Protein AF-A0A821MYW6-F1 (afdb_monomer)

Foldseek 3Di:
DVVVVVVVVVVVVVVVVVVVVVVLVVVLVVLVVVLCVLVPDDDPVDPNDDPVSVVSNVVSVVVNVVSVVVVVVVVVVVVD

pLDDT: mean 78.7, std 11.77, range [48.5, 94.12]

Radius of gyration: 19.5 Å; Cα contacts (8 Å, |Δi|>4): 14; chains: 1; bounding box: 41×22×61 Å

Mean predicted aligned error: 10.77 Å

Solvent-accessible surface area (backbone atoms only — not comparable to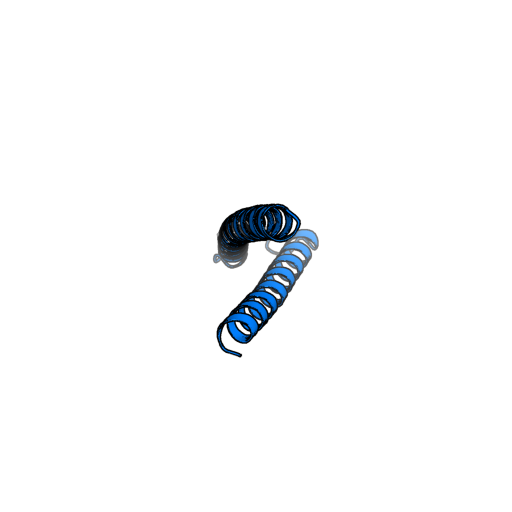 full-atom values): 4664 Å² total; per-residue (Å²): 115,68,64,63,54,53,50,53,52,48,54,52,50,52,52,51,50,52,52,52,51,51,51,50,53,52,54,51,53,52,47,49,51,54,47,51,65,64,72,46,84,75,63,97,86,60,82,93,73,50,69,64,58,57,51,48,50,55,50,46,54,50,53,52,50,53,46,54,51,51,54,50,51,57,50,48,70,75,74,110

Structure (mmCIF, N/CA/C/O backbone):
data_AF-A0A821MYW6-F1
#
_entry.id   AF-A0A821MYW6-F1
#
loop_
_atom_site.group_PDB
_atom_site.id
_atom_site.type_symbol
_atom_site.label_atom_id
_atom_site.label_alt_id
_atom_site.label_comp_id
_atom_site.label_asym_id
_atom_site.label_entity_id
_atom_site.label_seq_id
_atom_site.pdbx_PDB_ins_code
_atom_site.Cartn_x
_atom_site.Cartn_y
_atom_site.Cartn_z
_atom_site.occupancy
_atom_site.B_iso_or_equiv
_atom_site.auth_seq_id
_atom_site.auth_comp_id
_atom_site.auth_asym_id
_atom_site.auth_atom_id
_atom_site.pdbx_PDB_m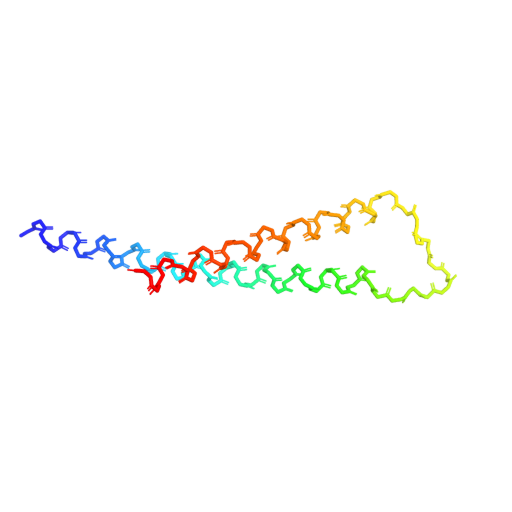odel_num
ATOM 1 N N . LYS A 1 1 ? -18.278 5.138 30.541 1.00 66.38 1 LYS A N 1
ATOM 2 C CA . LYS A 1 1 ? -17.540 6.308 29.992 1.00 66.38 1 LYS A CA 1
ATOM 3 C C . LYS A 1 1 ? -16.194 5.926 29.361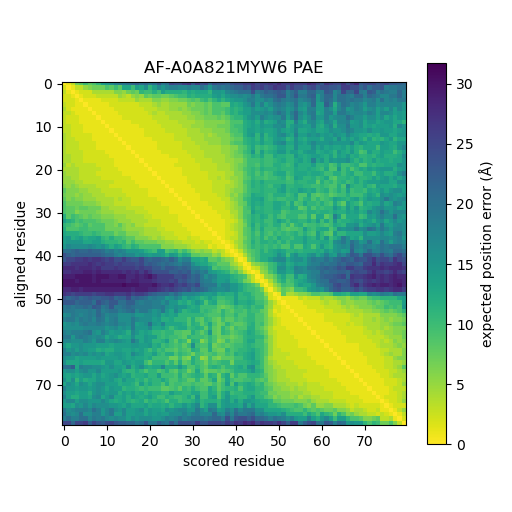 1.00 66.38 1 LYS A C 1
ATOM 5 O O . LYS A 1 1 ? -15.918 6.400 28.276 1.00 66.38 1 LYS A O 1
ATOM 10 N N . GLN A 1 2 ? -15.372 5.058 29.966 1.00 83.06 2 GLN A N 1
ATOM 11 C CA . GLN A 1 2 ? -14.112 4.618 29.332 1.00 83.06 2 GLN A CA 1
ATOM 12 C C . GLN A 1 2 ? -14.335 3.754 28.076 1.00 83.06 2 GLN A C 1
ATOM 14 O O . GLN A 1 2 ? -13.679 3.976 27.067 1.00 83.06 2 GLN A O 1
ATOM 19 N N . TYR A 1 3 ? -15.326 2.854 28.101 1.00 87.00 3 TYR A N 1
ATOM 20 C CA . TYR A 1 3 ? -15.688 2.012 26.952 1.00 87.00 3 TYR A CA 1
ATOM 21 C C . TYR A 1 3 ? -16.049 2.814 25.692 1.00 87.00 3 TYR A C 1
ATOM 23 O O . TYR A 1 3 ? -15.553 2.527 24.613 1.00 87.00 3 TYR A O 1
ATOM 31 N N . THR A 1 4 ? -16.853 3.871 25.827 1.00 88.62 4 THR A N 1
ATOM 32 C CA . THR A 1 4 ? -17.238 4.740 24.701 1.00 88.62 4 THR A CA 1
ATOM 33 C C . THR A 1 4 ? -16.043 5.492 24.117 1.00 88.62 4 THR A C 1
ATOM 35 O O . THR A 1 4 ? -15.960 5.671 22.907 1.00 88.62 4 THR A O 1
ATOM 38 N N . THR A 1 5 ? -15.087 5.893 24.960 1.00 91.31 5 THR A N 1
ATOM 39 C CA . THR A 1 5 ? -13.844 6.531 24.508 1.00 91.31 5 THR A CA 1
ATOM 40 C C . THR A 1 5 ? -12.930 5.544 23.787 1.00 91.31 5 THR A C 1
ATOM 42 O O . THR A 1 5 ? -12.341 5.905 22.773 1.00 91.31 5 THR A O 1
ATOM 45 N N . LEU A 1 6 ? -12.813 4.312 24.293 1.00 92.88 6 LEU A N 1
ATOM 46 C CA . LEU A 1 6 ? -12.029 3.254 23.654 1.00 92.88 6 LEU A CA 1
ATOM 47 C C . LEU A 1 6 ? -12.634 2.839 22.315 1.00 92.88 6 LEU A C 1
ATOM 49 O O . LEU A 1 6 ? -11.902 2.740 21.341 1.00 92.88 6 LEU A O 1
ATOM 53 N N . LYS A 1 7 ? -13.960 2.689 22.251 1.00 93.06 7 LYS A N 1
ATOM 54 C CA . LYS A 1 7 ? -14.673 2.372 21.013 1.00 93.06 7 LYS A CA 1
ATOM 55 C C . LYS A 1 7 ? -14.446 3.439 19.942 1.00 93.06 7 LYS A C 1
ATOM 57 O O . LYS A 1 7 ? -14.005 3.109 18.857 1.00 93.06 7 LYS A O 1
ATOM 62 N N . ARG A 1 8 ? -14.605 4.722 20.285 1.00 94.06 8 ARG A N 1
ATOM 63 C CA . ARG A 1 8 ? -14.319 5.821 19.348 1.00 94.06 8 ARG A CA 1
ATOM 64 C C . ARG A 1 8 ? -12.877 5.789 18.826 1.00 94.06 8 ARG A C 1
ATOM 66 O O . ARG A 1 8 ? -12.654 6.010 17.647 1.00 94.06 8 ARG A O 1
ATOM 73 N N . ARG A 1 9 ? -11.899 5.520 19.698 1.00 93.50 9 ARG A N 1
ATOM 74 C CA . ARG A 1 9 ? -10.486 5.421 19.292 1.00 93.50 9 ARG A CA 1
ATOM 75 C C . ARG A 1 9 ? -10.220 4.220 18.387 1.00 93.50 9 ARG A C 1
ATOM 77 O O . ARG A 1 9 ? -9.367 4.321 17.511 1.00 93.50 9 ARG A O 1
ATOM 84 N N . LEU A 1 10 ? -10.912 3.105 18.618 1.00 93.25 10 LEU A N 1
ATOM 85 C CA . LEU A 1 10 ? -10.839 1.935 17.749 1.00 93.25 10 LEU A CA 1
ATOM 86 C C . LEU A 1 10 ? -11.365 2.293 16.358 1.00 93.25 10 LEU A C 1
ATOM 88 O O . LEU A 1 10 ? -10.620 2.149 15.397 1.00 93.25 10 LEU A O 1
ATOM 92 N N . ASP A 1 11 ? -12.562 2.880 16.284 1.00 93.25 11 ASP A N 1
ATOM 93 C CA . ASP A 1 11 ? -13.186 3.292 15.021 1.00 93.25 11 ASP A CA 1
ATOM 94 C C . ASP A 1 11 ? -12.294 4.296 14.249 1.00 93.25 11 ASP A C 1
ATOM 96 O O . ASP A 1 11 ? -12.116 4.193 13.036 1.00 93.25 11 ASP A O 1
ATOM 100 N N . GLU A 1 12 ? -11.672 5.253 14.952 1.00 94.12 12 GLU A N 1
ATOM 101 C CA . GLU A 1 12 ? -10.705 6.202 14.371 1.00 94.12 12 GLU A CA 1
ATOM 102 C C . GLU A 1 12 ? -9.453 5.504 13.823 1.00 94.12 12 GLU A C 1
ATOM 104 O O . GLU A 1 12 ? -8.966 5.854 12.749 1.00 94.12 12 GLU A O 1
ATOM 109 N N . THR A 1 13 ? -8.938 4.508 14.547 1.00 93.31 13 THR A N 1
ATOM 110 C CA . THR A 1 13 ? -7.745 3.752 14.139 1.00 93.31 13 THR A CA 1
ATOM 111 C C . THR A 1 13 ? -8.043 2.857 12.939 1.00 93.31 13 THR A C 1
ATOM 113 O O . THR A 1 13 ? -7.223 2.769 12.029 1.00 93.31 13 THR A O 1
ATOM 116 N N . GLU A 1 14 ? -9.207 2.209 12.913 1.00 91.94 14 GLU A N 1
ATOM 117 C CA . GLU A 1 14 ? -9.651 1.376 11.792 1.00 91.94 14 GLU A CA 1
ATOM 118 C C . GLU A 1 14 ? -9.831 2.214 10.523 1.00 91.94 14 GLU A C 1
ATOM 120 O O . GLU A 1 14 ? -9.279 1.862 9.482 1.00 91.94 14 GLU A O 1
ATOM 125 N N . SER A 1 15 ? -10.490 3.370 10.634 1.00 92.56 15 SER A N 1
ATOM 126 C CA . SER A 1 15 ? -10.670 4.311 9.521 1.00 92.56 15 SER A CA 1
ATOM 127 C C . SER A 1 15 ? -9.336 4.817 8.960 1.00 92.56 15 SER A C 1
ATOM 129 O O . SER A 1 15 ? -9.113 4.817 7.747 1.00 92.56 15 SER A O 1
ATOM 131 N N . GLU A 1 16 ? -8.395 5.187 9.832 1.00 92.25 16 GLU A N 1
ATOM 132 C CA . GLU A 1 16 ? -7.066 5.621 9.397 1.00 92.25 16 GLU A CA 1
ATOM 133 C C . GLU A 1 16 ? -6.271 4.476 8.749 1.00 92.25 16 GLU A C 1
ATOM 135 O O . GLU A 1 16 ? -5.571 4.684 7.757 1.00 92.25 16 GLU A O 1
ATOM 140 N N . ASN A 1 17 ? -6.412 3.248 9.249 1.00 92.06 17 ASN A N 1
ATOM 141 C CA . ASN A 1 17 ? -5.763 2.072 8.674 1.00 92.06 17 ASN A CA 1
ATOM 142 C C . ASN A 1 17 ? -6.324 1.729 7.282 1.00 92.06 17 ASN A C 1
ATOM 144 O O . ASN A 1 17 ? -5.566 1.425 6.357 1.00 92.06 17 ASN A O 1
ATOM 148 N N . GLU A 1 18 ? -7.640 1.843 7.089 1.00 90.12 18 GLU A N 1
ATOM 149 C CA . GLU A 1 18 ? -8.269 1.718 5.770 1.00 90.12 18 GLU A CA 1
ATOM 150 C C . GLU A 1 18 ? -7.746 2.784 4.802 1.00 90.12 18 GLU A C 1
ATOM 152 O O . GLU A 1 18 ? -7.323 2.453 3.691 1.00 90.12 18 GLU A O 1
ATOM 157 N N . ARG A 1 19 ? -7.672 4.046 5.245 1.00 93.44 19 ARG A N 1
ATOM 158 C CA . ARG A 1 19 ? -7.128 5.158 4.452 1.00 93.44 19 ARG A CA 1
ATOM 159 C C . ARG A 1 19 ? -5.683 4.899 4.023 1.00 93.44 19 ARG A C 1
ATOM 161 O O . ARG A 1 19 ? -5.351 5.071 2.849 1.00 93.44 19 ARG A O 1
ATOM 168 N N . LEU A 1 20 ? -4.826 4.472 4.952 1.00 89.19 20 LEU A N 1
ATOM 169 C CA . LEU A 1 20 ? -3.425 4.143 4.672 1.00 89.19 20 LEU A CA 1
ATOM 170 C C . LEU A 1 20 ? -3.304 2.942 3.728 1.00 89.19 20 LEU A C 1
ATOM 172 O O . LEU A 1 20 ? -2.482 2.962 2.812 1.00 89.19 20 LEU A O 1
ATOM 176 N N . THR A 1 21 ? -4.159 1.931 3.888 1.00 86.38 21 THR A N 1
ATOM 177 C CA . THR A 1 21 ? -4.214 0.764 2.996 1.00 86.38 21 THR A CA 1
ATOM 178 C C . THR A 1 21 ? -4.584 1.165 1.565 1.00 86.38 21 THR A C 1
ATOM 180 O O . THR A 1 21 ? -3.993 0.658 0.607 1.00 86.38 21 THR A O 1
ATOM 183 N N . GLU A 1 22 ? -5.535 2.085 1.395 1.00 88.19 22 GLU A N 1
ATOM 184 C CA . GLU A 1 22 ? -5.948 2.601 0.085 1.00 88.19 22 GLU A CA 1
ATOM 185 C C . GLU A 1 22 ? -4.812 3.391 -0.585 1.00 88.19 22 GLU A C 1
ATOM 187 O O . GLU A 1 22 ? -4.465 3.129 -1.741 1.00 88.19 22 GLU A O 1
ATOM 192 N N . GLN A 1 23 ? -4.169 4.302 0.160 1.00 85.44 23 GLN A N 1
ATOM 193 C CA . GLN A 1 23 ? -3.014 5.071 -0.325 1.00 85.44 23 GLN A CA 1
ATOM 194 C C . GLN A 1 23 ? -1.888 4.151 -0.784 1.00 85.44 23 GLN A C 1
ATOM 196 O O . GLN A 1 23 ? -1.362 4.288 -1.887 1.00 85.44 23 GLN A O 1
ATOM 201 N N . TYR A 1 24 ? -1.579 3.160 0.038 1.00 87.12 24 TYR A N 1
ATOM 202 C CA . TYR A 1 24 ? -0.557 2.175 -0.240 1.00 87.12 24 TYR A CA 1
ATOM 203 C C . TYR A 1 24 ? -0.842 1.361 -1.513 1.00 87.12 24 TYR A C 1
ATOM 205 O O . TYR A 1 24 ? 0.034 1.197 -2.366 1.00 87.12 24 TYR A O 1
ATOM 213 N N . ARG A 1 25 ? -2.088 0.903 -1.700 1.00 82.25 25 ARG A N 1
ATOM 214 C CA . ARG A 1 25 ? -2.510 0.224 -2.936 1.00 82.25 25 ARG A CA 1
ATOM 215 C C . ARG A 1 25 ? -2.359 1.124 -4.159 1.00 82.25 25 ARG A C 1
ATOM 217 O O . ARG A 1 25 ? -1.935 0.634 -5.206 1.00 82.25 25 ARG A O 1
ATOM 224 N N . SER A 1 26 ? -2.695 2.409 -4.043 1.00 83.38 26 SER A N 1
ATOM 225 C CA . SER A 1 26 ? -2.533 3.381 -5.130 1.00 83.38 26 SER A CA 1
ATOM 226 C C . SER A 1 26 ? -1.063 3.550 -5.514 1.00 83.38 26 SER A C 1
ATOM 228 O O . SER A 1 26 ? -0.707 3.353 -6.674 1.00 83.38 26 SER A O 1
ATOM 230 N N . SER A 1 27 ? -0.187 3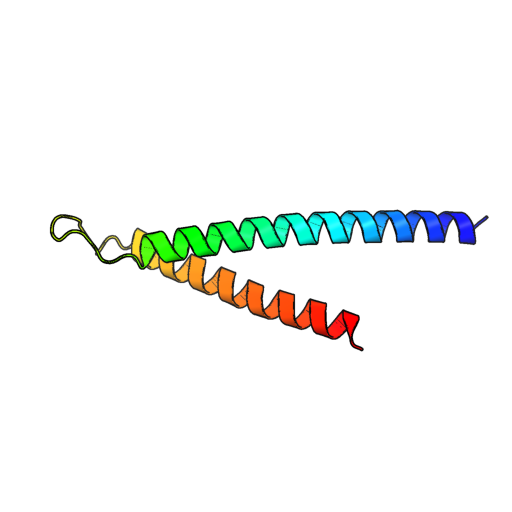.803 -4.538 1.00 82.12 27 SER A N 1
ATOM 231 C CA . SER A 1 27 ? 1.255 3.945 -4.778 1.00 82.12 27 SER A CA 1
ATOM 232 C C . SER A 1 27 ? 1.883 2.668 -5.344 1.00 82.12 27 SER A C 1
ATOM 234 O O . SER A 1 27 ? 2.750 2.732 -6.211 1.00 82.12 27 SER A O 1
ATOM 236 N N . SER A 1 28 ? 1.417 1.491 -4.919 1.00 81.06 28 SER A N 1
ATOM 237 C CA . SER A 1 28 ? 1.868 0.208 -5.472 1.00 81.06 28 SER A CA 1
ATOM 238 C C . SER A 1 28 ? 1.513 0.061 -6.959 1.00 81.06 28 SER A C 1
ATOM 240 O O . SER A 1 28 ? 2.346 -0.373 -7.755 1.00 81.06 28 SER A O 1
ATOM 242 N N . LYS A 1 29 ? 0.313 0.495 -7.377 1.00 82.69 29 LYS A N 1
ATOM 243 C CA . LYS A 1 29 ? -0.071 0.525 -8.801 1.00 82.69 29 LYS A CA 1
ATOM 244 C C . LYS A 1 29 ? 0.811 1.478 -9.608 1.00 82.69 29 LYS A C 1
ATOM 246 O O . LYS A 1 29 ? 1.251 1.106 -10.692 1.00 82.69 29 LYS A O 1
ATOM 251 N N . GLU A 1 30 ? 1.099 2.670 -9.086 1.00 80.50 30 GLU A N 1
ATOM 252 C CA . GLU A 1 30 ? 1.994 3.635 -9.742 1.00 80.50 30 GLU A CA 1
ATOM 253 C C . GLU A 1 30 ? 3.411 3.077 -9.915 1.00 80.50 30 GLU A C 1
ATOM 255 O O . GLU A 1 30 ? 3.995 3.191 -10.990 1.00 80.50 30 GLU A O 1
ATOM 260 N N . LEU A 1 31 ? 3.944 2.389 -8.906 1.00 81.12 31 LEU A N 1
ATOM 261 C CA . LEU A 1 31 ? 5.246 1.724 -9.000 1.00 81.12 31 LEU A CA 1
ATOM 262 C C . LEU A 1 31 ? 5.278 0.631 -10.067 1.00 81.12 31 LEU A C 1
ATOM 264 O O . LEU A 1 31 ? 6.269 0.513 -10.784 1.00 81.12 31 LEU A O 1
ATOM 268 N N . ILE A 1 32 ? 4.201 -0.145 -10.210 1.00 78.81 32 ILE A N 1
ATOM 269 C CA . ILE A 1 32 ? 4.081 -1.136 -11.288 1.00 78.81 32 ILE A CA 1
ATOM 270 C C . ILE A 1 32 ? 4.076 -0.442 -12.656 1.00 78.81 32 ILE A C 1
ATOM 272 O O . ILE A 1 32 ? 4.719 -0.928 -13.583 1.00 78.81 32 ILE A O 1
ATOM 276 N N . LEU A 1 33 ? 3.405 0.706 -12.792 1.00 77.69 33 LEU A N 1
ATOM 277 C CA . LEU A 1 33 ? 3.438 1.488 -14.031 1.00 77.69 33 LEU A CA 1
ATOM 278 C C . LEU A 1 33 ? 4.854 1.983 -14.343 1.00 77.69 33 LEU A C 1
ATOM 280 O O . LEU A 1 33 ? 5.317 1.795 -15.466 1.00 77.69 33 LEU A O 1
ATOM 284 N N . TYR A 1 34 ? 5.569 2.539 -13.362 1.00 77.44 34 TYR A N 1
ATOM 285 C CA . TYR A 1 34 ? 6.963 2.952 -13.551 1.00 77.44 34 TYR A CA 1
ATOM 286 C C . TYR A 1 34 ? 7.868 1.776 -13.911 1.00 77.44 34 TYR A C 1
ATOM 288 O O . TYR A 1 34 ? 8.689 1.898 -14.818 1.00 77.44 34 TYR A O 1
ATOM 296 N N . LYS A 1 35 ? 7.683 0.620 -13.266 1.00 76.06 35 LYS A N 1
ATOM 297 C CA . LYS A 1 35 ? 8.394 -0.608 -13.620 1.00 76.06 35 LYS A CA 1
ATOM 298 C C . LYS A 1 35 ? 8.144 -1.001 -15.071 1.00 76.06 35 LYS A C 1
ATOM 300 O O . LYS A 1 35 ? 9.095 -1.264 -15.789 1.00 76.06 35 LYS A O 1
ATOM 305 N N . ASN A 1 36 ? 6.889 -1.002 -15.510 1.00 76.56 36 ASN A N 1
ATOM 306 C CA . ASN A 1 36 ? 6.532 -1.379 -16.876 1.00 76.56 36 ASN A CA 1
ATOM 307 C C . ASN A 1 36 ? 7.075 -0.392 -17.917 1.00 76.56 36 ASN A C 1
ATOM 309 O O . ASN A 1 36 ? 7.454 -0.818 -19.000 1.00 76.56 36 ASN A O 1
ATOM 313 N N . LEU A 1 37 ? 7.122 0.907 -17.605 1.00 72.56 37 LEU A N 1
ATOM 314 C CA . LEU A 1 37 ? 7.719 1.923 -18.480 1.00 72.56 37 LEU A CA 1
ATOM 315 C C . LEU A 1 37 ? 9.233 1.758 -18.604 1.00 72.56 37 LEU A C 1
ATOM 317 O O . LEU A 1 37 ? 9.788 1.979 -19.674 1.00 72.56 37 LEU A O 1
ATOM 321 N N . ILE A 1 38 ? 9.891 1.366 -17.514 1.00 70.31 38 ILE A N 1
ATOM 322 C CA . ILE A 1 38 ? 11.308 1.018 -17.517 1.00 70.31 38 ILE A CA 1
ATOM 323 C C . ILE A 1 38 ? 11.501 -0.266 -18.321 1.00 70.31 38 ILE A C 1
ATOM 325 O O . ILE A 1 38 ? 12.221 -0.258 -19.306 1.00 70.31 38 ILE A O 1
ATOM 329 N N . ASP A 1 39 ? 10.824 -1.351 -17.968 1.00 68.88 39 ASP A N 1
ATOM 330 C CA . ASP A 1 39 ? 11.010 -2.665 -18.589 1.00 68.88 39 ASP A CA 1
ATOM 331 C C . ASP A 1 39 ? 10.484 -2.760 -20.036 1.00 68.88 39 ASP A C 1
ATOM 333 O O . ASP A 1 39 ? 10.704 -3.778 -20.698 1.00 68.88 39 ASP A O 1
ATOM 337 N N . ALA A 1 40 ? 9.805 -1.725 -20.543 1.00 70.44 40 ALA A N 1
ATOM 338 C CA . ALA A 1 40 ? 9.352 -1.664 -21.924 1.00 70.44 40 ALA A CA 1
ATOM 339 C C . ALA A 1 40 ? 10.548 -1.751 -22.895 1.00 70.44 40 ALA A C 1
ATOM 341 O O . ALA A 1 40 ? 11.564 -1.081 -22.696 1.00 70.44 40 ALA A O 1
ATOM 342 N N . PRO A 1 41 ? 10.446 -2.565 -23.962 1.00 60.47 41 PRO A N 1
ATOM 343 C CA . PRO A 1 41 ? 11.512 -2.690 -24.944 1.00 60.47 41 PRO A CA 1
ATOM 344 C C . PRO A 1 41 ? 11.758 -1.344 -25.632 1.00 60.47 41 PRO A C 1
ATOM 346 O O . PRO A 1 41 ? 10.827 -0.683 -26.093 1.00 60.47 41 PRO A O 1
ATOM 349 N N . GLU A 1 42 ? 13.023 -0.943 -25.689 1.00 60.97 42 GLU A N 1
ATOM 350 C CA . GLU A 1 42 ? 13.424 0.332 -26.270 1.00 60.97 42 GLU A CA 1
ATOM 351 C C . GLU A 1 42 ? 13.174 0.424 -27.776 1.00 60.97 42 GLU A C 1
ATOM 353 O O . GLU A 1 42 ? 13.424 -0.514 -28.535 1.00 60.97 42 GLU A O 1
ATOM 358 N N . ASN A 1 43 ? 12.816 1.631 -28.216 1.00 55.47 43 ASN A N 1
ATOM 359 C CA . ASN A 1 43 ? 13.083 2.069 -29.579 1.00 55.47 43 ASN A CA 1
ATOM 360 C C . ASN A 1 43 ? 14.615 2.156 -29.777 1.00 55.47 43 ASN A C 1
ATOM 362 O O . ASN A 1 43 ? 15.283 2.756 -28.934 1.00 55.47 43 ASN A O 1
ATOM 366 N N . PRO A 1 44 ? 15.187 1.634 -30.878 1.00 53.34 44 PRO A N 1
ATOM 367 C CA . PRO A 1 44 ? 16.639 1.478 -31.065 1.00 53.34 44 PRO A CA 1
ATOM 368 C C . PRO A 1 44 ? 17.470 2.781 -31.106 1.00 53.34 44 PRO A C 1
ATOM 370 O O . PRO A 1 44 ? 18.689 2.715 -31.245 1.00 53.34 44 PRO A O 1
ATOM 373 N N . GLU A 1 45 ? 16.846 3.954 -30.974 1.00 50.50 45 GLU A N 1
ATOM 374 C CA . GLU A 1 45 ? 17.493 5.277 -30.974 1.00 50.50 45 GLU A CA 1
ATOM 37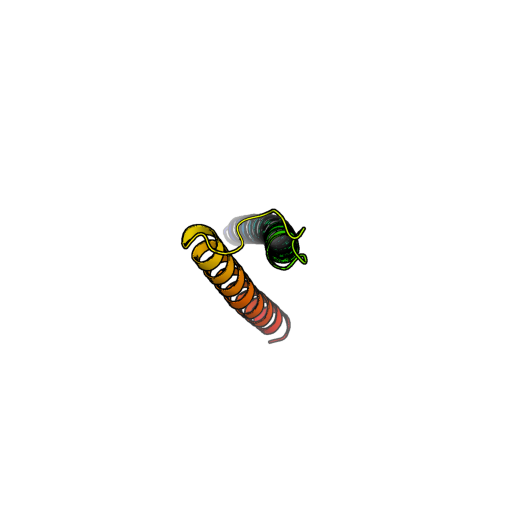5 C C . GLU A 1 45 ? 17.623 5.912 -29.572 1.00 50.50 45 GLU A C 1
ATOM 377 O O . GLU A 1 45 ? 18.186 6.998 -29.433 1.00 50.50 45 GLU A O 1
ATOM 382 N N . SER A 1 46 ? 17.121 5.259 -28.519 1.00 48.50 46 SER A N 1
ATOM 383 C CA . SER A 1 46 ? 17.147 5.777 -27.145 1.00 48.50 46 SER A CA 1
ATOM 384 C C . SER A 1 46 ? 18.360 5.250 -26.351 1.00 48.50 46 SER A C 1
ATOM 386 O O . SER A 1 46 ? 18.742 4.089 -26.494 1.00 48.50 46 SER A O 1
ATOM 388 N N . PRO A 1 47 ? 19.024 6.074 -25.515 1.00 51.84 47 PRO A N 1
ATOM 389 C CA . PRO A 1 47 ? 20.219 5.657 -24.793 1.00 51.84 47 PRO A CA 1
ATOM 390 C C . PRO A 1 47 ? 19.881 4.884 -23.495 1.00 51.84 47 PRO A C 1
ATOM 392 O O . PRO A 1 47 ? 19.955 5.445 -22.402 1.00 51.84 47 PRO A O 1
ATOM 395 N N . THR A 1 48 ? 19.649 3.567 -23.618 1.00 56.22 48 THR A N 1
ATOM 396 C CA . THR A 1 48 ? 19.529 2.480 -22.587 1.00 56.22 48 THR A CA 1
ATOM 397 C C . THR A 1 48 ? 20.501 2.413 -21.410 1.00 56.22 48 THR A C 1
ATOM 399 O O . THR A 1 48 ? 20.580 1.382 -20.742 1.00 56.22 48 THR A O 1
ATOM 402 N N . LYS A 1 49 ? 21.387 3.385 -21.189 1.00 57.22 49 LYS A N 1
ATOM 403 C CA . LYS A 1 49 ? 22.565 3.183 -20.319 1.00 57.22 49 LYS A CA 1
ATOM 404 C C . LYS A 1 49 ? 22.895 4.353 -19.404 1.00 57.22 49 LYS A C 1
ATOM 406 O O . LYS A 1 49 ? 24.036 4.480 -18.966 1.00 57.22 49 LYS A O 1
ATOM 411 N N . SER A 1 50 ? 21.921 5.193 -19.067 1.00 69.88 50 SER A N 1
ATOM 412 C CA . SER A 1 50 ? 22.125 6.112 -17.948 1.00 69.88 50 SER A CA 1
ATOM 413 C C . SER A 1 50 ? 22.178 5.323 -16.634 1.00 69.88 50 SER A C 1
ATOM 415 O O . SER A 1 50 ? 21.306 4.498 -16.350 1.00 69.88 50 SER A O 1
ATOM 417 N N . LYS A 1 51 ? 23.196 5.593 -15.811 1.00 69.94 51 LYS A N 1
ATOM 418 C CA . LYS A 1 51 ? 23.319 5.072 -14.439 1.00 69.94 51 LYS A CA 1
ATOM 419 C C . LYS A 1 51 ? 22.052 5.349 -13.619 1.00 69.94 51 LYS A C 1
ATOM 421 O O . LYS A 1 51 ? 21.661 4.521 -12.800 1.00 69.94 51 LYS A O 1
ATOM 426 N N . ASP A 1 52 ? 21.383 6.466 -13.896 1.00 66.12 52 ASP A N 1
ATOM 427 C CA . ASP A 1 52 ? 20.173 6.893 -13.195 1.00 66.12 52 ASP A CA 1
ATOM 428 C C . ASP A 1 52 ? 18.979 5.991 -13.512 1.00 66.12 52 ASP A C 1
ATOM 430 O O . ASP A 1 52 ? 18.189 5.678 -12.628 1.00 66.12 52 ASP A O 1
ATOM 434 N N . TYR A 1 53 ? 18.881 5.494 -14.747 1.00 73.62 53 TYR A N 1
ATOM 435 C CA . TYR A 1 53 ? 17.829 4.560 -15.144 1.00 73.62 53 TYR A CA 1
ATOM 436 C C . TYR A 1 53 ? 18.004 3.195 -14.461 1.00 73.62 53 TYR A C 1
ATOM 438 O O . TYR A 1 53 ? 17.048 2.632 -13.927 1.00 73.62 53 TYR A O 1
ATOM 446 N N . GLN A 1 54 ? 19.238 2.681 -14.400 1.00 74.62 54 GLN A N 1
ATOM 447 C CA . GLN A 1 54 ? 19.521 1.436 -13.675 1.00 74.62 54 GLN A CA 1
ATOM 448 C C . GLN A 1 54 ? 19.262 1.589 -12.171 1.00 74.62 54 GLN A C 1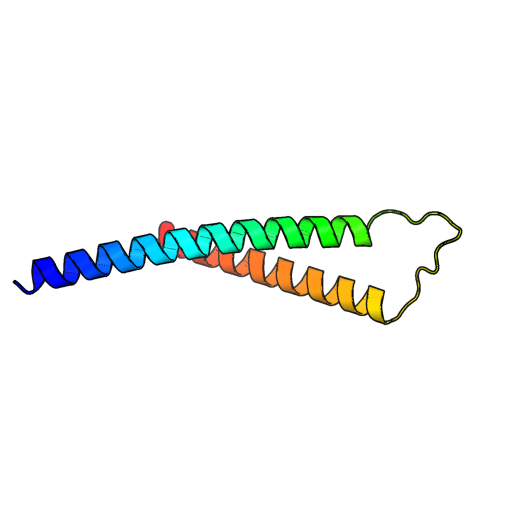
ATOM 450 O O . GLN A 1 54 ? 18.692 0.694 -11.546 1.00 74.62 54 GLN A O 1
ATOM 455 N N . GLN A 1 55 ? 19.623 2.740 -11.598 1.00 75.19 55 GLN A N 1
ATOM 456 C CA . GLN A 1 55 ? 19.348 3.058 -10.200 1.00 75.19 55 GLN A CA 1
ATOM 457 C C . GLN A 1 55 ? 17.841 3.156 -9.923 1.00 75.19 55 GLN A C 1
ATOM 459 O O . GLN A 1 55 ? 17.366 2.646 -8.905 1.00 75.19 55 GLN A O 1
ATOM 464 N N . LEU A 1 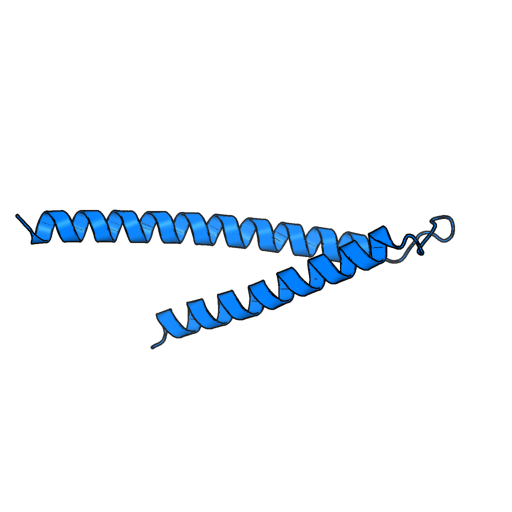56 ? 17.082 3.774 -10.829 1.00 77.62 56 LEU A N 1
ATOM 465 C CA . LEU A 1 56 ? 15.631 3.887 -10.728 1.00 77.62 56 LEU A CA 1
ATOM 466 C C . LEU A 1 56 ? 14.964 2.508 -10.792 1.00 77.62 56 LEU A C 1
ATOM 468 O O . LEU A 1 56 ? 14.135 2.200 -9.938 1.00 77.62 56 LEU A O 1
ATOM 472 N N . LYS A 1 57 ? 15.390 1.647 -11.724 1.00 79.62 57 LYS A N 1
ATOM 473 C CA . LYS A 1 57 ? 14.918 0.259 -11.827 1.00 79.62 57 LYS A CA 1
ATOM 474 C C . LYS A 1 57 ? 15.141 -0.520 -10.529 1.00 79.62 57 LYS A C 1
ATOM 476 O O . LYS A 1 57 ? 14.195 -1.084 -9.987 1.00 79.62 57 LYS A O 1
ATOM 481 N N . LEU A 1 58 ? 16.363 -0.488 -9.992 1.00 83.25 58 LEU A N 1
ATOM 482 C CA . LEU A 1 58 ? 16.697 -1.150 -8.724 1.00 83.25 58 LEU A CA 1
ATOM 483 C C . LEU A 1 58 ? 15.859 -0.621 -7.556 1.00 83.25 58 LEU A C 1
ATOM 485 O O . LEU A 1 58 ? 15.426 -1.391 -6.701 1.00 83.25 58 LEU A O 1
ATOM 489 N N . THR A 1 59 ? 15.622 0.691 -7.524 1.00 81.31 59 THR A N 1
ATOM 490 C CA . THR A 1 59 ? 14.808 1.326 -6.482 1.00 81.31 59 THR A CA 1
ATOM 491 C C . THR A 1 59 ? 13.363 0.844 -6.562 1.00 81.31 59 THR A C 1
ATOM 493 O O . THR A 1 59 ? 12.801 0.438 -5.549 1.00 81.31 59 THR A O 1
ATOM 496 N N . ILE A 1 60 ? 12.775 0.820 -7.758 1.00 81.38 60 ILE A N 1
ATOM 497 C CA . ILE A 1 60 ? 11.401 0.351 -7.967 1.00 81.38 60 ILE A CA 1
ATOM 498 C C . ILE A 1 60 ? 11.261 -1.127 -7.600 1.00 81.38 60 ILE A C 1
ATOM 500 O O . ILE A 1 60 ? 10.331 -1.487 -6.880 1.00 81.38 60 ILE A O 1
ATOM 504 N N . ASP A 1 61 ? 12.197 -1.976 -8.025 1.00 81.31 61 ASP A N 1
ATOM 505 C CA . ASP A 1 61 ? 12.179 -3.401 -7.685 1.00 81.31 61 ASP A CA 1
ATOM 506 C C . ASP A 1 61 ? 12.252 -3.627 -6.169 1.00 81.31 61 ASP A C 1
ATOM 508 O O . ASP A 1 61 ? 11.503 -4.446 -5.629 1.00 81.31 61 ASP A O 1
ATOM 512 N N . LYS A 1 62 ? 13.093 -2.858 -5.467 1.00 86.00 62 LYS A N 1
ATOM 513 C CA . LYS A 1 62 ? 13.203 -2.927 -4.007 1.00 86.00 62 LYS A CA 1
ATOM 514 C C . LYS A 1 62 ? 11.892 -2.546 -3.320 1.00 86.00 62 LYS A C 1
ATOM 516 O O . LYS A 1 62 ? 11.422 -3.292 -2.463 1.00 86.00 62 LYS A O 1
ATOM 521 N N . VAL A 1 63 ? 11.273 -1.434 -3.721 1.00 83.94 63 VAL A N 1
ATOM 522 C CA . VAL A 1 63 ? 10.004 -0.987 -3.122 1.00 83.94 63 VAL A CA 1
ATOM 523 C C . VAL A 1 63 ? 8.880 -1.989 -3.405 1.00 83.94 63 VAL A C 1
ATOM 525 O O . VAL A 1 63 ? 8.073 -2.281 -2.527 1.00 83.94 63 VAL A O 1
ATOM 528 N N . LEU A 1 64 ? 8.838 -2.591 -4.597 1.00 82.94 64 LEU A N 1
ATOM 529 C CA . LEU A 1 64 ? 7.855 -3.633 -4.913 1.00 82.94 64 LEU A CA 1
ATOM 530 C C . LEU A 1 64 ? 8.048 -4.901 -4.068 1.00 82.94 64 LEU A C 1
ATOM 532 O O . LEU A 1 64 ? 7.065 -5.537 -3.677 1.00 82.94 64 LEU A O 1
ATOM 536 N N . GLN A 1 65 ? 9.292 -5.271 -3.763 1.00 86.81 65 GLN A N 1
ATOM 537 C CA . GLN A 1 65 ? 9.584 -6.402 -2.886 1.00 86.81 65 GLN A CA 1
ATOM 538 C C . GLN A 1 65 ? 9.162 -6.124 -1.439 1.00 86.81 65 GLN A C 1
ATOM 540 O O . GLN A 1 65 ? 8.485 -6.961 -0.840 1.00 86.81 65 GLN A O 1
ATOM 545 N N . GLU A 1 66 ? 9.510 -4.954 -0.900 1.00 86.00 66 GLU A N 1
ATOM 546 C CA . GLU A 1 66 ? 9.042 -4.500 0.417 1.00 86.00 66 GLU A CA 1
ATOM 547 C C . GLU A 1 66 ? 7.512 -4.483 0.462 1.00 86.00 66 GLU A C 1
ATOM 549 O O . GLU A 1 66 ? 6.908 -4.954 1.428 1.00 86.00 66 GLU A O 1
ATOM 554 N N . ASN A 1 67 ? 6.870 -4.073 -0.637 1.00 83.19 67 ASN A N 1
ATOM 555 C CA . ASN A 1 67 ? 5.423 -4.076 -0.711 1.00 83.19 67 ASN A CA 1
ATOM 556 C C . ASN A 1 67 ? 4.808 -5.473 -0.608 1.00 83.19 67 ASN A C 1
ATOM 558 O O . ASN A 1 67 ? 3.815 -5.705 0.085 1.00 83.19 67 ASN A O 1
ATOM 562 N N . LYS A 1 68 ? 5.406 -6.437 -1.303 1.00 83.75 68 LYS A N 1
ATOM 563 C CA . LYS A 1 68 ? 4.950 -7.824 -1.257 1.00 83.75 68 LYS A CA 1
ATOM 564 C C . LYS A 1 68 ? 5.046 -8.404 0.158 1.00 83.75 68 LYS A C 1
ATOM 566 O O . LYS A 1 68 ? 4.149 -9.143 0.561 1.00 83.75 68 LYS A O 1
ATOM 571 N N . LEU A 1 69 ? 6.105 -8.067 0.897 1.00 85.88 69 LEU A N 1
ATOM 572 C C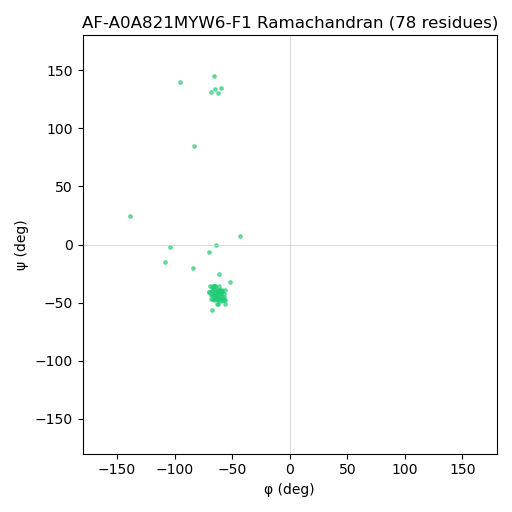A . LEU A 1 69 ? 6.289 -8.495 2.285 1.00 85.88 69 LEU A CA 1
ATOM 573 C C . LEU A 1 69 ? 5.236 -7.873 3.205 1.00 85.88 69 LEU A C 1
ATOM 575 O O . LEU A 1 69 ? 4.573 -8.605 3.935 1.00 85.88 69 LEU A O 1
ATOM 579 N N . LEU A 1 70 ? 4.994 -6.564 3.092 1.00 84.00 70 LEU A N 1
ATOM 580 C CA . LEU A 1 70 ? 3.983 -5.881 3.903 1.00 84.00 70 LEU A CA 1
ATOM 581 C C . LEU A 1 70 ? 2.573 -6.439 3.653 1.00 84.00 70 LEU A C 1
ATOM 583 O O . LEU A 1 70 ? 1.810 -6.669 4.589 1.00 84.00 70 LEU A O 1
ATOM 587 N N . HIS A 1 71 ? 2.224 -6.724 2.395 1.00 77.88 71 HIS A N 1
ATOM 588 C CA . HIS A 1 71 ? 0.963 -7.391 2.069 1.00 77.88 71 HIS A CA 1
ATOM 589 C C . HIS A 1 71 ? 0.845 -8.784 2.699 1.00 77.88 71 HIS A C 1
ATOM 591 O O . HIS A 1 71 ? -0.241 -9.161 3.144 1.00 77.88 71 HIS A O 1
ATOM 597 N N . ALA A 1 72 ? 1.935 -9.553 2.734 1.00 82.44 72 ALA A N 1
ATOM 598 C CA . ALA A 1 72 ? 1.949 -10.866 3.368 1.00 82.44 72 ALA A CA 1
ATOM 599 C C . ALA A 1 72 ? 1.760 -10.760 4.891 1.00 82.44 72 ALA A C 1
ATOM 601 O O . ALA A 1 72 ? 0.951 -11.501 5.448 1.00 82.44 72 ALA A O 1
ATOM 602 N N . GLU A 1 73 ? 2.427 -9.806 5.546 1.00 81.19 73 GLU A N 1
ATOM 603 C CA . GLU A 1 73 ? 2.266 -9.534 6.981 1.00 81.19 73 GLU A CA 1
ATOM 604 C C . GLU A 1 73 ? 0.839 -9.088 7.322 1.00 81.19 73 GLU A C 1
ATOM 606 O O . GLU A 1 73 ? 0.215 -9.647 8.224 1.00 81.19 73 GLU A O 1
ATOM 611 N N . LEU A 1 74 ? 0.273 -8.148 6.559 1.00 77.56 74 LEU A N 1
ATOM 612 C CA . LEU A 1 74 ? -1.113 -7.701 6.740 1.00 77.56 74 LEU A CA 1
ATOM 613 C C . LEU A 1 74 ? -2.117 -8.847 6.586 1.00 77.56 74 LEU A C 1
ATOM 615 O O . LEU A 1 74 ? -3.095 -8.911 7.330 1.00 77.56 74 LEU A O 1
ATOM 619 N N . ASN A 1 75 ? -1.891 -9.753 5.634 1.00 74.44 75 ASN A N 1
ATOM 620 C CA . ASN A 1 75 ? -2.736 -10.932 5.476 1.00 74.44 75 ASN A CA 1
ATOM 621 C C . ASN A 1 75 ? -2.590 -11.891 6.663 1.00 74.44 75 ASN A C 1
ATOM 623 O O . ASN A 1 75 ? -3.606 -12.358 7.168 1.00 74.44 75 ASN A O 1
ATOM 627 N N . HIS A 1 76 ? -1.367 -12.126 7.150 1.00 78.88 76 HIS A N 1
ATOM 628 C CA . HIS A 1 76 ? -1.117 -12.960 8.326 1.00 78.88 76 HIS A CA 1
ATOM 629 C C . HIS A 1 76 ? -1.886 -12.453 9.556 1.00 78.88 76 HIS A C 1
ATOM 631 O O . HIS A 1 76 ? -2.594 -13.236 10.187 1.00 78.88 76 HIS A O 1
ATOM 637 N N . PHE A 1 77 ? -1.836 -11.145 9.843 1.00 71.75 77 PHE A N 1
ATOM 638 C CA . PHE A 1 77 ? -2.577 -10.524 10.953 1.00 71.75 77 PHE A CA 1
ATOM 639 C C . PHE A 1 77 ? -4.103 -10.653 10.851 1.00 71.75 77 PHE A C 1
ATOM 641 O O . PHE A 1 77 ? -4.775 -10.599 11.872 1.00 71.75 77 PHE A O 1
ATOM 648 N N . LYS A 1 78 ? -4.665 -10.801 9.646 1.00 67.00 78 LYS A N 1
ATOM 649 C CA . LYS A 1 78 ? -6.114 -10.999 9.457 1.00 67.00 78 LYS A CA 1
ATOM 650 C C . LYS A 1 78 ? -6.550 -12.45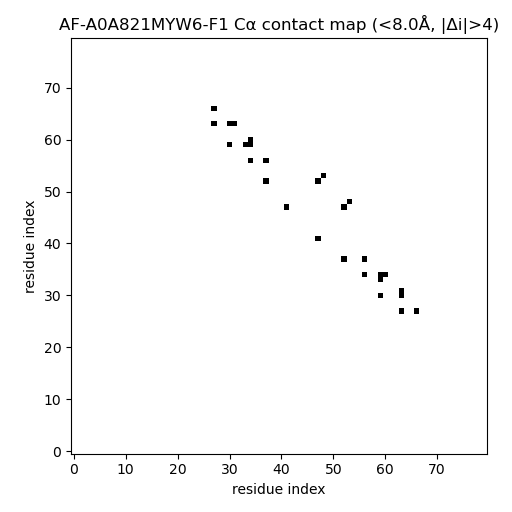7 9.607 1.00 67.00 78 LYS A C 1
ATOM 652 O O . LYS A 1 78 ? -7.741 -12.710 9.763 1.00 67.00 78 LYS A O 1
ATOM 657 N N . THR A 1 79 ? -5.616 -13.398 9.479 1.00 67.81 79 THR A N 1
ATOM 658 C CA . THR A 1 79 ? -5.892 -14.845 9.481 1.00 67.81 79 THR A CA 1
ATOM 659 C C . THR A 1 79 ? -5.437 -15.578 10.744 1.00 67.81 79 THR A C 1
ATOM 661 O O . THR A 1 79 ? -5.853 -16.719 10.934 1.00 67.81 79 THR A O 1
ATOM 664 N N . SER A 1 80 ? -4.581 -14.962 11.569 1.00 51.91 80 SER A N 1
ATOM 665 C CA . SER A 1 80 ? -4.215 -15.421 12.924 1.00 51.91 80 SER A CA 1
ATOM 666 C C . SER A 1 80 ? -5.123 -14.801 13.976 1.00 51.91 80 SER A C 1
ATOM 668 O O . SER A 1 80 ? -5.410 -15.500 14.970 1.00 51.91 80 SER A O 1
#

Organism: NCBI:txid392030

Nearest PDB structures (foldseek):
  6vyp-assembly2_k  TM=6.554E-01  e=7.738E+00  Homo sapiens
  1qvr-assembly1_A  TM=4.970E-01  e=8.886E+00  Thermus thermophilus

Sequence (80 aa):
KQYTTLKRRLDETESENERLTEQYRSSSKELILYKNLIDAPENPESPTKSKDYQQLKLTIDKVLQENKLLHAELNHFKTS

Secondary structure (DSSP, 8-state):
-HHHHHHHHHHHHHHHHHHHHHHHHHHHHHHHHHHHHHHSPPPTTS-TT-HHHHHHHHHHHHHHHHHHHHHHHHHHHHH-